Protein AF-X1B0G9-F1 (afdb_monomer_lite)

Organism: NCBI:txid412755

Radius of gyration: 27.95 Å; chains: 1; bounding box: 44×32×81 Å

Sequence (75 aa):
MKFINIPVFIISLAVGIFLVYIGSPRPDIIYVYPNPDNLHKMQYKDKSGACFGFDAEQVTCPTLFFTFVQLSDFG

Secondary structure (DSSP, 8-state):
-----HHHHHHHHHHHHHHHHHHSPPPP---PPP-TTTTTT-PEE-TTS-EE------PPPPTTTHHHHHHHS--

Foldseek 3Di:
DPDDDVVVVVVVVVVVVVVCVVPDDDDDDDDDDDDQVCQPPDWDADPVRDTHGDDDDDDDDPPVVVVVVVVVVVD

Structure (mmCIF, N/CA/C/O backbone):
data_AF-X1B0G9-F1
#
_entry.id   AF-X1B0G9-F1
#
loop_
_atom_site.group_PDB
_atom_site.id
_atom_site.type_symbol
_atom_site.label_atom_id
_atom_site.label_alt_id
_atom_site.label_comp_id
_atom_site.label_asym_id
_atom_site.label_entity_id
_atom_site.label_seq_id
_atom_site.pdbx_PDB_ins_code
_atom_site.Cartn_x
_atom_site.Cartn_y
_atom_site.Cartn_z
_atom_site.occupancy
_atom_site.B_iso_or_equiv
_atom_site.auth_seq_id
_atom_site.auth_comp_id
_atom_site.auth_asym_id
_atom_site.auth_atom_id
_atom_site.pdbx_PDB_model_num
ATOM 1 N N . MET A 1 1 ? -9.116 -9.869 40.034 1.00 47.62 1 MET A N 1
ATOM 2 C CA . MET A 1 1 ? -8.683 -8.925 38.981 1.00 47.62 1 MET A CA 1
ATOM 3 C C . MET A 1 1 ? -9.913 -8.524 38.178 1.00 47.62 1 MET A C 1
ATOM 5 O O . MET A 1 1 ? -10.417 -9.336 37.418 1.00 47.62 1 MET A O 1
ATOM 9 N N . LYS A 1 2 ? -10.487 -7.349 38.448 1.00 57.31 2 LYS A N 1
ATOM 10 C CA . LYS A 1 2 ? -11.776 -6.910 37.882 1.00 57.31 2 LYS A CA 1
ATOM 11 C C . LYS A 1 2 ? -11.634 -5.437 37.490 1.00 57.31 2 LYS A C 1
ATOM 13 O O . LYS A 1 2 ? -12.117 -4.558 38.184 1.00 57.31 2 LYS A O 1
ATOM 18 N N . PHE A 1 3 ? -10.849 -5.176 36.447 1.00 67.69 3 PHE A N 1
ATOM 19 C CA . PHE A 1 3 ? -10.465 -3.808 36.070 1.00 67.69 3 PHE A CA 1
ATOM 20 C C . PHE A 1 3 ? -10.814 -3.443 34.629 1.00 67.69 3 PHE A C 1
ATOM 22 O O . PHE A 1 3 ? -10.661 -2.286 34.259 1.00 67.69 3 PHE A O 1
ATOM 29 N N . ILE A 1 4 ? -11.320 -4.386 33.825 1.00 77.94 4 ILE A N 1
ATOM 30 C CA . ILE A 1 4 ? -11.699 -4.099 32.444 1.00 77.94 4 ILE A CA 1
ATOM 31 C C . ILE A 1 4 ? -13.149 -4.484 32.182 1.00 77.94 4 ILE A C 1
ATOM 33 O O . ILE A 1 4 ? -13.578 -5.615 32.417 1.00 77.94 4 ILE A O 1
ATOM 37 N N . ASN A 1 5 ? -13.916 -3.500 31.727 1.00 88.38 5 ASN A N 1
ATOM 38 C CA . ASN A 1 5 ? -15.292 -3.688 31.312 1.00 88.38 5 ASN A CA 1
ATOM 39 C C . ASN A 1 5 ? -15.276 -4.090 29.829 1.00 88.38 5 ASN A C 1
ATOM 41 O O . ASN A 1 5 ? -15.168 -3.238 28.949 1.00 88.38 5 ASN A O 1
ATOM 45 N N . ILE A 1 6 ? -15.308 -5.404 29.574 1.00 91.19 6 ILE A N 1
ATOM 46 C CA . ILE A 1 6 ? -15.209 -6.019 28.238 1.00 91.19 6 ILE A CA 1
ATOM 47 C C . ILE A 1 6 ? -16.103 -5.332 27.183 1.00 91.19 6 ILE A C 1
ATOM 49 O O . ILE A 1 6 ? -15.576 -4.988 26.127 1.00 91.19 6 ILE A O 1
ATOM 53 N N . PRO A 1 7 ? -17.409 -5.071 27.412 1.00 90.12 7 PRO A N 1
ATOM 54 C CA . PRO A 1 7 ? -18.246 -4.428 26.395 1.00 90.12 7 PRO A CA 1
ATOM 55 C C . PRO A 1 7 ? -17.784 -3.007 26.049 1.00 90.12 7 PRO A C 1
ATOM 57 O O . PRO A 1 7 ? -17.759 -2.644 24.876 1.00 90.12 7 PRO A O 1
ATOM 60 N N . VAL A 1 8 ? -17.352 -2.219 27.038 1.00 93.38 8 VAL A N 1
ATOM 61 C CA . VAL A 1 8 ? -16.834 -0.859 26.807 1.00 93.38 8 VAL A CA 1
ATOM 62 C C . VAL A 1 8 ? -15.542 -0.909 25.992 1.00 93.38 8 VAL A C 1
ATOM 64 O O . VAL A 1 8 ? -15.373 -0.135 25.052 1.00 93.38 8 VAL A O 1
ATOM 67 N N . PHE A 1 9 ? -14.663 -1.863 26.302 1.00 93.56 9 PHE A N 1
ATOM 68 C CA . PHE A 1 9 ? -13.427 -2.082 25.556 1.00 93.56 9 PHE A CA 1
ATOM 69 C C . PHE A 1 9 ? -13.701 -2.414 24.080 1.00 93.56 9 PHE A C 1
ATOM 71 O O . PHE A 1 9 ? -13.134 -1.774 23.196 1.00 93.56 9 PHE A O 1
ATOM 78 N N . ILE A 1 10 ? -14.627 -3.336 23.799 1.00 96.25 10 ILE A N 1
ATOM 79 C CA . ILE A 1 10 ? -14.984 -3.725 22.424 1.00 96.25 10 ILE A CA 1
ATOM 80 C C . ILE A 1 10 ? -15.564 -2.539 21.642 1.00 96.25 10 ILE A C 1
ATOM 82 O O . ILE A 1 10 ? -15.178 -2.325 20.494 1.00 96.25 10 ILE A O 1
ATOM 86 N N . ILE A 1 11 ? -16.435 -1.735 22.262 1.00 96.62 11 ILE A N 1
ATOM 87 C CA . ILE A 1 11 ? -17.001 -0.537 21.622 1.00 96.62 11 ILE A CA 1
ATOM 88 C C . ILE A 1 11 ? -15.892 0.474 21.303 1.00 96.62 11 ILE A C 1
ATOM 90 O O . ILE A 1 11 ? -15.821 0.966 20.177 1.00 96.62 11 ILE A O 1
ATOM 94 N N . SER A 1 12 ? -14.983 0.746 22.246 1.00 96.00 12 SER A N 1
ATOM 95 C CA . SER A 1 12 ? -13.862 1.666 21.996 1.00 96.00 12 SER A CA 1
ATOM 96 C C . SER A 1 12 ? -12.916 1.173 20.895 1.00 96.00 12 SER A C 1
ATOM 98 O O . SER A 1 12 ? -12.449 1.972 20.082 1.00 96.00 12 SER A O 1
ATOM 100 N N . LEU A 1 13 ? -12.685 -0.141 20.814 1.00 96.38 13 LEU A N 1
ATOM 101 C CA . LEU A 1 13 ? -11.851 -0.755 19.785 1.00 96.38 13 LEU A CA 1
ATOM 102 C C . LEU A 1 13 ? -12.506 -0.655 18.401 1.00 96.38 13 LEU 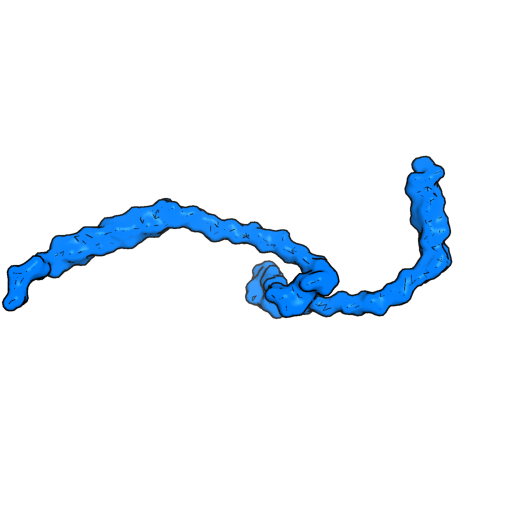A C 1
ATOM 104 O O . LEU A 1 13 ? -11.841 -0.290 17.434 1.00 96.38 13 LEU A O 1
ATOM 108 N N . ALA A 1 14 ? -13.810 -0.928 18.308 1.00 97.75 14 ALA A N 1
ATOM 109 C CA . ALA A 1 14 ? -14.558 -0.832 17.057 1.00 97.75 14 ALA A CA 1
ATOM 110 C C . ALA A 1 14 ? -14.557 0.601 16.501 1.00 97.75 14 ALA A C 1
ATOM 112 O O . ALA A 1 14 ? -14.302 0.796 15.313 1.00 97.75 14 ALA A O 1
ATOM 113 N N . VAL A 1 15 ? -14.768 1.604 17.361 1.00 97.56 15 VAL A N 1
ATOM 114 C CA . VAL A 1 15 ? -14.697 3.021 16.966 1.00 97.56 15 VAL A CA 1
ATOM 115 C C . VAL A 1 15 ? -13.286 3.393 16.505 1.00 97.56 15 VAL A C 1
ATOM 117 O O . VAL A 1 15 ? -13.138 4.047 15.475 1.00 97.56 15 VAL A O 1
ATOM 120 N N . GLY A 1 16 ? -12.244 2.941 17.208 1.00 96.62 16 GLY A N 1
ATOM 121 C CA . GLY A 1 16 ? -10.856 3.187 16.806 1.00 96.62 16 GLY A CA 1
ATOM 122 C C . GLY A 1 16 ? -10.529 2.615 15.424 1.00 96.62 16 GLY A C 1
ATOM 123 O O . GLY A 1 16 ? -10.004 3.327 14.569 1.00 96.62 16 GLY A O 1
ATOM 124 N N . ILE A 1 17 ? -10.901 1.357 15.173 1.00 96.69 17 ILE A N 1
ATOM 125 C CA . ILE A 1 17 ? -10.702 0.707 13.867 1.00 96.69 17 ILE A CA 1
ATOM 126 C C . ILE A 1 17 ? -11.487 1.438 12.770 1.00 96.69 17 ILE A C 1
ATOM 128 O O . ILE A 1 17 ? -10.965 1.656 11.678 1.00 96.69 17 ILE A O 1
ATOM 132 N N . PHE A 1 18 ? -12.717 1.861 13.062 1.00 97.25 18 PHE A N 1
ATOM 133 C CA . PHE A 1 18 ? -13.558 2.593 12.117 1.00 97.25 18 PHE A CA 1
ATOM 134 C C . PHE A 1 18 ? -12.944 3.935 11.695 1.00 97.25 18 PHE A C 1
ATOM 136 O O . PHE A 1 18 ? -12.915 4.254 10.505 1.00 97.25 18 PHE A O 1
ATOM 143 N N . LEU A 1 19 ? -12.400 4.699 12.646 1.00 96.81 19 LEU A N 1
ATOM 144 C CA . LEU A 1 19 ? -11.736 5.972 12.355 1.00 96.81 19 LEU A CA 1
ATOM 145 C C . LEU A 1 19 ? -10.490 5.783 11.482 1.00 96.81 19 LEU A C 1
ATOM 147 O O . LEU A 1 19 ? -10.295 6.532 10.526 1.00 96.81 19 LEU A O 1
ATOM 151 N N . VAL A 1 20 ? -9.679 4.759 11.766 1.00 95.94 20 VAL A N 1
ATOM 152 C CA . VAL A 1 20 ? -8.508 4.417 10.940 1.00 95.94 20 VAL A CA 1
ATOM 153 C C . VAL A 1 20 ? -8.931 4.020 9.527 1.00 95.94 20 VAL A C 1
ATOM 155 O O . VAL A 1 20 ? -8.306 4.444 8.558 1.00 95.94 20 VAL A O 1
ATOM 158 N N . TYR A 1 21 ? -10.010 3.247 9.396 1.00 94.50 21 TYR A N 1
ATOM 159 C CA . TYR A 1 21 ? -10.502 2.789 8.100 1.00 94.50 21 TYR A CA 1
ATOM 160 C C . TYR A 1 21 ? -10.923 3.954 7.194 1.00 94.50 21 TYR A C 1
ATOM 162 O O . TYR A 1 21 ? -10.483 4.028 6.047 1.00 94.50 21 TYR A O 1
ATOM 170 N N . ILE A 1 22 ? -11.715 4.897 7.716 1.00 94.69 22 ILE A N 1
ATOM 171 C CA . ILE A 1 22 ? -12.184 6.059 6.939 1.00 94.69 22 ILE A CA 1
ATOM 172 C C . ILE A 1 22 ? -11.062 7.075 6.697 1.00 94.69 22 ILE A C 1
ATOM 174 O O . ILE A 1 22 ? -11.050 7.734 5.659 1.00 94.69 22 ILE A O 1
ATOM 178 N N . GLY A 1 23 ? -10.119 7.205 7.632 1.00 93.19 23 GLY A N 1
ATOM 179 C CA . GLY A 1 23 ? -8.977 8.109 7.493 1.00 93.19 23 GLY A CA 1
ATOM 180 C C . GLY A 1 23 ? -7.880 7.603 6.553 1.00 93.19 23 GLY A C 1
ATOM 181 O O . GLY A 1 23 ? -7.012 8.386 6.170 1.00 93.19 23 GLY A O 1
ATOM 182 N N . SER A 1 24 ? -7.886 6.318 6.186 1.00 90.62 24 SER A N 1
ATOM 183 C CA . SER A 1 24 ? -6.843 5.758 5.327 1.00 90.62 24 SER A CA 1
ATOM 184 C C . SER A 1 24 ? -6.951 6.302 3.891 1.00 90.62 24 SER A C 1
ATOM 186 O O . SER A 1 24 ? -8.024 6.229 3.281 1.00 90.62 24 SER A O 1
ATOM 188 N N . PRO A 1 25 ? -5.869 6.869 3.324 1.00 88.19 25 PRO A N 1
ATOM 189 C CA . PRO A 1 25 ? -5.872 7.290 1.931 1.00 88.19 25 PRO A CA 1
ATOM 190 C C . PRO A 1 25 ? -6.009 6.069 1.015 1.00 88.19 25 PRO A C 1
ATOM 192 O O . PRO A 1 25 ? -5.580 4.961 1.349 1.00 88.19 25 PRO A O 1
ATOM 195 N N . ARG A 1 26 ? -6.603 6.267 -0.167 1.00 84.31 26 ARG A N 1
ATOM 196 C CA . ARG A 1 26 ? -6.641 5.214 -1.189 1.00 84.31 26 ARG A CA 1
ATOM 197 C C . ARG A 1 26 ? -5.207 4.889 -1.628 1.00 84.31 26 ARG A C 1
ATOM 199 O O . ARG A 1 26 ? -4.407 5.812 -1.739 1.00 84.31 26 ARG A O 1
ATOM 206 N N . PRO A 1 27 ? -4.876 3.613 -1.886 1.00 82.44 27 PRO A N 1
ATOM 207 C CA . PRO A 1 27 ? -3.559 3.261 -2.395 1.00 82.44 27 PRO A CA 1
ATOM 208 C C . PRO A 1 27 ? -3.352 3.885 -3.779 1.00 82.44 27 PRO A C 1
ATOM 210 O O . PRO A 1 27 ? -4.167 3.683 -4.682 1.00 82.44 27 PRO A O 1
ATOM 213 N N . ASP A 1 28 ? -2.256 4.624 -3.937 1.00 79.62 28 ASP A N 1
ATOM 214 C CA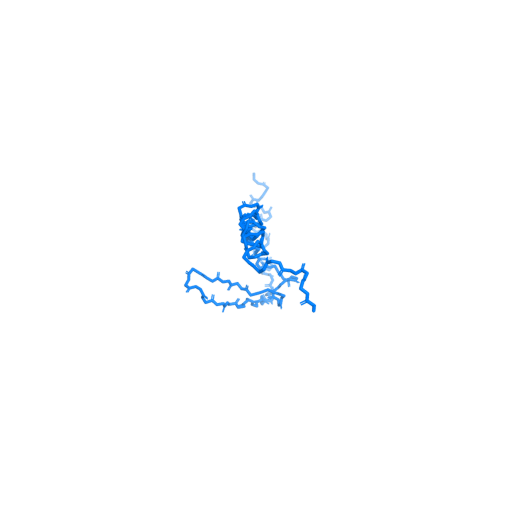 . ASP A 1 28 ? -1.871 5.210 -5.217 1.00 79.62 28 ASP A CA 1
ATOM 215 C C . ASP A 1 28 ? -1.283 4.134 -6.138 1.00 79.62 28 ASP A C 1
ATOM 217 O O . ASP A 1 28 ? -0.349 3.413 -5.778 1.00 79.62 28 ASP A O 1
ATOM 221 N N . ILE A 1 29 ? -1.831 4.018 -7.351 1.00 79.25 29 ILE A N 1
ATOM 222 C CA . ILE A 1 29 ? -1.305 3.120 -8.385 1.00 79.25 29 ILE A CA 1
ATOM 223 C C . ILE A 1 29 ? -0.244 3.887 -9.173 1.00 79.25 29 ILE A C 1
ATOM 225 O O . ILE A 1 29 ? -0.568 4.754 -9.984 1.00 79.25 29 ILE A O 1
ATOM 229 N N . ILE A 1 30 ? 1.026 3.560 -8.941 1.00 78.06 30 ILE A N 1
ATOM 230 C CA . ILE A 1 30 ? 2.151 4.151 -9.670 1.00 78.06 30 ILE A CA 1
ATOM 231 C C . ILE A 1 30 ? 2.475 3.266 -10.876 1.00 78.06 30 ILE A C 1
ATOM 233 O O . ILE A 1 30 ? 2.860 2.107 -10.725 1.00 78.06 30 ILE A O 1
ATOM 237 N N . TYR A 1 31 ? 2.341 3.824 -12.079 1.00 75.94 31 TYR A N 1
ATOM 238 C CA . TYR A 1 31 ? 2.741 3.158 -13.317 1.00 75.94 31 TYR A CA 1
ATOM 239 C C . TYR A 1 31 ? 4.231 3.382 -13.556 1.00 75.94 31 TYR A C 1
ATOM 241 O O . TYR A 1 31 ? 4.651 4.449 -14.002 1.00 75.94 31 TYR A O 1
ATOM 249 N N . VAL A 1 32 ? 5.032 2.370 -13.238 1.00 77.00 32 VAL A N 1
ATOM 250 C CA . VAL A 1 32 ? 6.462 2.359 -13.550 1.00 77.00 32 VAL A CA 1
ATOM 251 C C . VAL A 1 32 ? 6.660 1.650 -14.883 1.00 77.00 32 VAL A C 1
ATOM 253 O O . VAL A 1 32 ? 6.073 0.595 -15.106 1.00 77.00 32 VAL A O 1
ATOM 256 N N . TYR A 1 33 ? 7.491 2.213 -15.760 1.00 78.31 33 TYR A N 1
ATOM 257 C CA . TYR A 1 33 ? 7.881 1.580 -17.019 1.00 78.31 33 TYR A CA 1
ATOM 258 C C . TYR A 1 33 ? 9.227 0.849 -16.883 1.00 78.31 33 TYR A C 1
ATOM 260 O O . TYR A 1 33 ? 10.080 1.270 -16.088 1.00 78.31 33 TYR A O 1
ATOM 268 N N . PRO A 1 34 ? 9.430 -0.249 -17.634 1.00 77.12 34 PRO A N 1
ATOM 269 C CA . PRO A 1 34 ? 10.721 -0.915 -17.712 1.00 77.12 34 PRO A CA 1
ATOM 270 C C . PRO A 1 34 ? 11.765 0.019 -18.320 1.00 77.12 34 PRO A C 1
ATOM 272 O O . PRO A 1 34 ? 11.573 0.595 -19.386 1.00 77.12 34 PRO A O 1
ATOM 275 N N . ASN A 1 35 ? 12.870 0.164 -17.605 1.00 80.19 35 ASN A N 1
ATOM 276 C CA . ASN A 1 35 ? 14.083 0.862 -17.995 1.00 80.19 35 ASN A CA 1
ATOM 277 C C . ASN A 1 35 ? 15.247 -0.119 -17.793 1.00 80.19 35 ASN A C 1
ATOM 279 O O . ASN A 1 35 ? 15.212 -0.852 -16.804 1.00 80.19 35 ASN A O 1
ATOM 283 N N . PRO A 1 36 ? 16.289 -0.136 -18.644 1.00 76.50 36 PRO A N 1
ATOM 284 C CA . PRO A 1 36 ? 17.461 -1.009 -18.504 1.00 76.50 36 PRO A CA 1
ATOM 285 C C . PRO A 1 36 ? 18.008 -1.173 -17.073 1.00 76.50 36 PRO A C 1
ATOM 287 O O . PRO A 1 36 ? 18.406 -2.270 -16.696 1.00 76.50 36 PRO A O 1
ATOM 290 N N . ASP A 1 37 ? 17.950 -0.134 -16.235 1.00 75.62 37 ASP A N 1
ATOM 291 C CA . ASP A 1 37 ? 18.449 -0.175 -14.848 1.00 75.62 37 ASP A CA 1
ATOM 292 C C . ASP A 1 37 ? 17.501 -0.843 -13.821 1.00 75.62 37 ASP A C 1
ATOM 294 O O . ASP A 1 37 ? 17.888 -1.103 -12.667 1.00 75.62 37 ASP A O 1
ATOM 298 N N . ASN A 1 38 ? 16.232 -1.061 -14.193 1.00 68.56 38 ASN A N 1
ATOM 299 C CA . ASN A 1 38 ? 15.157 -1.534 -13.311 1.00 68.56 38 ASN A CA 1
ATOM 300 C C . ASN A 1 38 ? 14.499 -2.863 -13.745 1.00 68.56 38 ASN A C 1
ATOM 302 O O . ASN A 1 38 ? 13.681 -3.379 -12.982 1.00 68.56 38 ASN A O 1
ATOM 306 N N . LEU A 1 39 ? 14.904 -3.442 -14.883 1.00 72.12 39 LEU A N 1
ATOM 307 C CA . LEU A 1 39 ? 14.309 -4.648 -15.489 1.00 72.12 39 LEU A CA 1
ATOM 308 C C . LEU A 1 39 ? 14.177 -5.839 -14.528 1.00 72.12 39 LEU A C 1
ATOM 310 O O . LEU A 1 39 ? 13.153 -6.511 -14.509 1.00 72.12 39 LEU A O 1
ATOM 314 N N . HIS A 1 40 ? 15.175 -6.064 -13.671 1.00 72.81 40 HIS A N 1
ATOM 315 C CA . HIS A 1 40 ? 15.182 -7.201 -12.739 1.00 72.81 40 HIS A CA 1
ATOM 316 C C . HIS A 1 40 ? 14.644 -6.874 -11.338 1.00 72.81 40 HIS A C 1
ATOM 318 O O . HIS A 1 40 ? 14.637 -7.739 -10.463 1.00 72.81 40 HIS A O 1
ATOM 324 N N . LYS A 1 41 ? 14.242 -5.624 -11.079 1.00 75.75 41 LYS A N 1
ATOM 325 C CA . LYS A 1 41 ? 13.844 -5.175 -9.732 1.00 75.75 41 LYS A CA 1
ATOM 326 C C . LYS A 1 41 ? 12.335 -5.214 -9.515 1.00 75.75 41 LYS A C 1
ATOM 328 O O . LYS A 1 41 ? 11.904 -5.206 -8.365 1.00 75.75 41 LYS A O 1
ATOM 333 N N . MET A 1 42 ? 11.536 -5.226 -10.585 1.00 75.06 42 MET A N 1
ATOM 334 C CA . MET A 1 42 ? 10.076 -5.144 -10.501 1.00 75.06 42 MET A CA 1
ATOM 335 C C . MET A 1 42 ? 9.394 -6.044 -11.538 1.00 75.06 42 MET A C 1
ATOM 337 O O . MET A 1 42 ? 9.863 -6.174 -12.662 1.00 75.06 42 MET A O 1
ATOM 341 N N . GLN A 1 43 ? 8.279 -6.665 -11.142 1.00 80.19 43 GLN A N 1
ATOM 342 C CA . GLN A 1 43 ? 7.411 -7.448 -12.027 1.00 80.19 43 GLN A CA 1
ATOM 343 C C . GLN A 1 43 ? 6.201 -6.611 -12.440 1.00 80.19 43 GLN A C 1
ATOM 345 O O . GLN A 1 43 ? 5.645 -5.865 -11.631 1.00 80.19 43 GLN A O 1
ATOM 350 N N . TYR A 1 44 ? 5.769 -6.768 -13.685 1.00 83.50 44 TYR A N 1
ATOM 351 C CA . TYR A 1 44 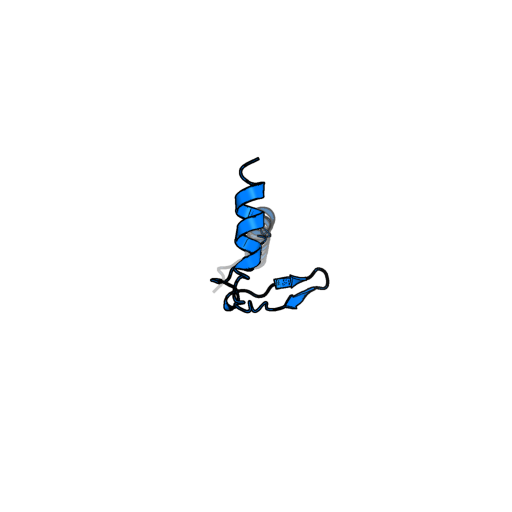? 4.694 -5.983 -14.277 1.00 83.50 44 TYR A CA 1
ATOM 352 C C . TYR A 1 44 ? 3.419 -6.804 -14.318 1.00 83.50 44 TYR A C 1
ATOM 354 O O . TYR A 1 44 ? 3.408 -7.938 -14.791 1.00 83.50 44 TYR A O 1
ATOM 362 N N . LYS A 1 45 ? 2.334 -6.225 -13.812 1.00 83.12 45 LYS A N 1
ATOM 363 C CA . LYS A 1 45 ? 1.022 -6.862 -13.794 1.00 83.12 45 LYS A CA 1
ATOM 364 C C . LYS A 1 45 ? 0.220 -6.420 -15.012 1.00 83.12 45 LYS A C 1
ATOM 366 O O . LYS A 1 45 ? 0.070 -5.221 -15.246 1.00 83.12 45 LYS A O 1
ATOM 371 N N . ASP A 1 46 ? -0.298 -7.377 -15.771 1.00 81.69 46 ASP A N 1
ATOM 372 C CA . ASP A 1 46 ? -1.189 -7.092 -16.893 1.00 81.69 46 ASP A CA 1
ATOM 373 C C . ASP A 1 46 ? -2.643 -6.854 -16.439 1.00 81.69 46 ASP A C 1
ATOM 375 O O . ASP A 1 46 ? -2.993 -6.936 -15.257 1.00 81.69 46 ASP A O 1
ATOM 379 N N . LYS A 1 47 ? -3.524 -6.575 -17.405 1.00 82.75 47 LYS A N 1
ATOM 380 C CA . LYS A 1 47 ? -4.962 -6.384 -17.152 1.00 82.75 47 LYS A CA 1
ATOM 381 C C . LYS A 1 47 ? -5.671 -7.673 -16.699 1.00 82.75 47 LYS A C 1
ATOM 383 O O . LYS A 1 47 ? -6.720 -7.579 -16.068 1.00 82.75 47 LYS A O 1
ATOM 388 N N . SER A 1 48 ? -5.108 -8.844 -17.002 1.00 83.56 48 SER A N 1
ATOM 389 C CA . SER A 1 48 ? -5.584 -10.177 -16.592 1.00 83.56 48 SER A CA 1
ATOM 390 C C . SER A 1 48 ? -5.209 -10.527 -15.148 1.00 83.56 48 SER A C 1
ATOM 392 O O . SER A 1 48 ? -5.731 -11.485 -14.584 1.00 83.56 48 SER A O 1
ATOM 394 N N . GLY A 1 49 ? -4.286 -9.772 -14.553 1.00 80.38 49 GLY A N 1
ATOM 395 C CA . GLY A 1 49 ? -3.705 -10.042 -13.247 1.00 80.38 49 GLY A CA 1
ATOM 396 C C . GLY A 1 49 ? -2.514 -11.001 -13.253 1.00 80.38 49 GLY A C 1
ATOM 397 O O . GLY A 1 49 ? -2.044 -11.351 -12.170 1.00 80.38 49 GLY A O 1
ATOM 398 N N . ALA A 1 50 ? -2.016 -11.391 -14.426 1.00 83.69 50 ALA A N 1
ATOM 399 C CA . ALA A 1 50 ? -0.789 -12.158 -14.578 1.00 83.69 50 ALA A CA 1
ATOM 400 C C . ALA A 1 50 ? 0.442 -11.243 -14.441 1.00 83.69 50 ALA A C 1
ATOM 402 O O . ALA A 1 50 ? 0.422 -10.077 -14.844 1.00 83.69 50 ALA A O 1
ATOM 403 N N . CYS A 1 51 ? 1.507 -11.773 -13.839 1.00 84.06 51 CYS A N 1
ATOM 404 C CA . CYS A 1 51 ? 2.764 -11.061 -13.613 1.00 84.06 51 CYS A CA 1
ATOM 405 C C . CYS A 1 51 ? 3.805 -11.472 -14.660 1.00 84.06 51 CYS A C 1
ATOM 407 O O . CYS A 1 51 ? 3.999 -12.664 -14.895 1.00 84.06 51 CYS A O 1
ATOM 409 N N . PHE A 1 52 ? 4.495 -10.492 -15.242 1.00 84.31 52 PHE A N 1
ATOM 410 C CA . PHE A 1 52 ? 5.507 -10.676 -16.280 1.00 84.31 52 PHE A CA 1
ATOM 411 C C . PHE A 1 52 ? 6.808 -9.955 -15.914 1.00 84.31 52 PHE A C 1
ATOM 413 O O . PHE A 1 52 ? 6.792 -8.886 -15.297 1.00 84.31 52 PHE A O 1
ATOM 420 N N . GLY A 1 53 ? 7.933 -10.541 -16.316 1.00 83.88 53 GLY A N 1
ATOM 421 C CA . GLY A 1 53 ? 9.242 -9.888 -16.336 1.00 83.88 53 GLY A CA 1
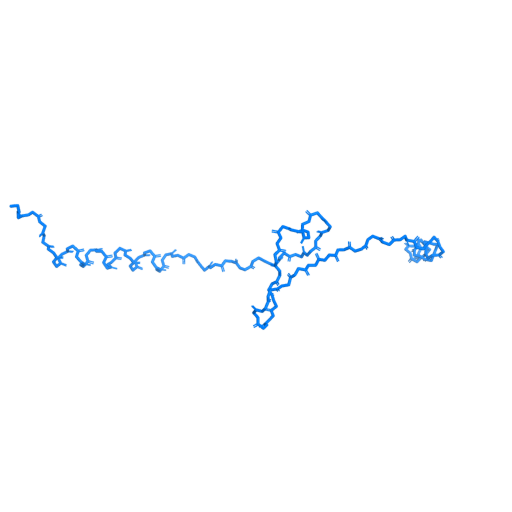ATOM 422 C C . GLY A 1 53 ? 9.608 -9.477 -17.761 1.00 83.88 53 GLY A C 1
ATOM 423 O O . GLY A 1 53 ? 9.171 -10.121 -18.714 1.00 83.88 53 GLY A O 1
ATOM 424 N N . PHE A 1 54 ? 10.396 -8.412 -17.898 1.00 80.69 54 PHE A N 1
ATOM 425 C CA . PHE A 1 54 ? 10.966 -7.993 -19.178 1.00 80.69 54 PHE A CA 1
ATOM 426 C C . PHE A 1 54 ? 12.484 -8.087 -19.104 1.00 80.69 54 PHE A C 1
ATOM 428 O O . PHE A 1 54 ? 13.077 -7.620 -18.135 1.00 80.69 54 PHE A O 1
ATOM 435 N N . ASP A 1 55 ? 13.089 -8.620 -20.159 1.00 79.69 55 ASP A N 1
ATOM 436 C CA . ASP A 1 55 ? 14.527 -8.571 -20.390 1.00 79.69 55 ASP A CA 1
ATOM 437 C C . ASP A 1 55 ? 14.783 -7.722 -21.636 1.00 79.69 55 ASP A C 1
ATOM 439 O O . ASP A 1 55 ? 14.072 -7.836 -22.637 1.00 79.69 55 ASP A O 1
ATOM 443 N N . ALA A 1 56 ? 15.777 -6.838 -21.568 1.00 79.06 56 ALA A N 1
ATOM 444 C CA . ALA A 1 56 ? 16.204 -6.049 -22.713 1.00 79.06 56 ALA A CA 1
ATOM 445 C C . ALA A 1 56 ? 17.440 -6.691 -23.337 1.00 79.06 56 ALA A C 1
ATOM 447 O O . ALA A 1 56 ? 18.443 -6.929 -22.665 1.00 79.06 56 ALA A O 1
ATOM 448 N N . GLU A 1 57 ? 17.374 -6.925 -24.640 1.00 82.19 57 GLU A N 1
ATOM 449 C CA . GLU A 1 57 ? 18.513 -7.366 -25.430 1.00 82.19 57 GLU A CA 1
ATOM 450 C C . GLU A 1 57 ? 19.232 -6.144 -26.007 1.00 82.19 57 GLU A C 1
ATOM 452 O O . GLU A 1 57 ? 18.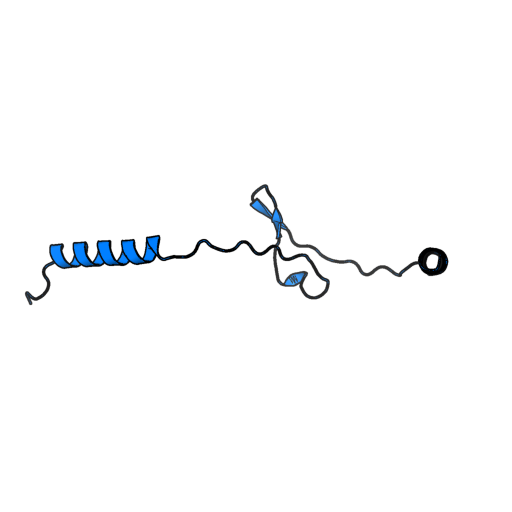626 -5.301 -26.672 1.00 82.19 57 GLU A O 1
ATOM 457 N N . GLN A 1 58 ? 20.536 -6.028 -25.747 1.00 81.31 58 GLN A N 1
ATOM 458 C CA . GLN A 1 58 ? 21.344 -4.981 -26.363 1.00 81.31 58 GLN A CA 1
ATOM 459 C C . GLN A 1 58 ? 21.673 -5.366 -27.802 1.00 81.31 58 GLN A C 1
ATOM 461 O O . GLN A 1 58 ? 22.405 -6.322 -28.047 1.00 81.31 58 GLN A O 1
ATOM 466 N N . VAL A 1 59 ? 21.165 -4.582 -28.750 1.00 85.88 59 VAL A N 1
ATOM 467 C CA . VAL A 1 59 ? 21.453 -4.741 -30.177 1.00 85.88 59 VAL A CA 1
ATOM 468 C C . VAL A 1 59 ? 22.446 -3.686 -30.647 1.00 85.88 59 VAL A C 1
ATOM 470 O O . VAL A 1 59 ? 22.487 -2.563 -30.144 1.00 85.88 59 VAL A O 1
ATOM 473 N N . THR A 1 60 ? 23.259 -4.032 -31.642 1.00 86.62 60 THR A N 1
ATOM 474 C CA . THR A 1 60 ? 24.141 -3.058 -32.286 1.00 86.62 60 THR A CA 1
ATOM 475 C C . THR A 1 60 ? 23.307 -2.100 -33.133 1.00 86.62 60 THR A C 1
ATOM 477 O O . THR A 1 60 ? 22.645 -2.523 -34.081 1.00 86.62 60 THR A O 1
ATOM 480 N N . CYS A 1 61 ? 23.343 -0.806 -32.808 1.00 78.12 61 CYS A N 1
ATOM 481 C CA . CYS A 1 61 ? 22.669 0.213 -33.606 1.00 78.12 61 CYS A CA 1
ATOM 482 C C . CYS A 1 61 ? 23.206 0.206 -35.051 1.00 78.12 61 CYS A C 1
ATOM 484 O O . CYS A 1 61 ? 24.423 0.298 -35.244 1.00 78.12 61 CYS A O 1
ATOM 486 N N . PRO A 1 62 ? 22.337 0.130 -36.077 1.00 81.69 62 PRO A N 1
ATOM 487 C CA . PRO A 1 62 ? 22.778 0.149 -37.464 1.00 81.69 62 PRO A CA 1
ATOM 488 C C . PRO A 1 62 ? 23.355 1.524 -37.812 1.00 81.69 62 PRO A C 1
ATOM 490 O O . PRO A 1 62 ? 22.655 2.537 -37.819 1.00 81.69 62 PRO A O 1
ATOM 493 N N . THR A 1 63 ? 24.640 1.555 -38.154 1.00 75.69 63 THR A N 1
ATOM 494 C CA . THR A 1 63 ? 25.368 2.781 -38.520 1.00 75.69 63 THR A CA 1
ATOM 495 C C . THR A 1 63 ? 24.8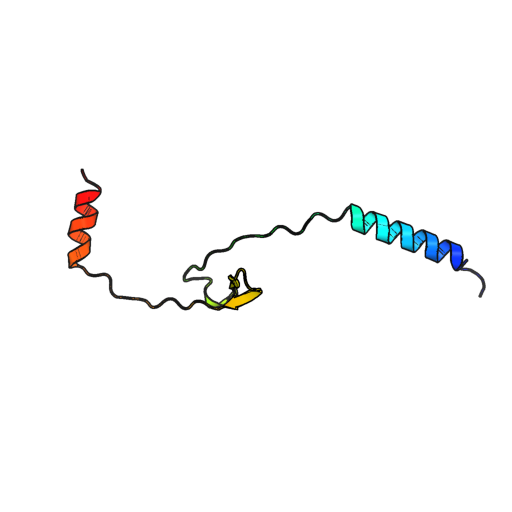16 3.446 -39.785 1.00 75.69 63 THR A C 1
ATOM 497 O O . THR A 1 63 ? 24.912 4.661 -39.922 1.00 75.69 63 THR A O 1
ATOM 500 N N . LEU A 1 64 ? 24.168 2.677 -40.672 1.00 63.50 64 LEU A N 1
ATOM 501 C CA . LEU A 1 64 ? 23.535 3.185 -41.896 1.00 63.50 64 LEU A CA 1
ATOM 502 C C . LEU A 1 64 ? 22.209 3.941 -41.659 1.00 63.50 64 LEU A C 1
ATOM 504 O O . LEU A 1 64 ? 21.788 4.699 -42.527 1.00 63.50 64 LEU A O 1
ATOM 508 N N . PHE A 1 65 ? 21.540 3.744 -40.515 1.00 56.25 65 PHE A N 1
ATOM 509 C CA . PHE A 1 65 ? 20.279 4.431 -40.176 1.00 56.25 65 PHE A CA 1
ATOM 510 C C . PHE A 1 65 ? 20.521 5.797 -39.514 1.00 56.25 65 PHE A C 1
ATOM 512 O O . PHE A 1 65 ? 19.682 6.695 -39.585 1.00 56.25 65 PHE A O 1
ATOM 519 N N . PHE A 1 66 ? 21.702 5.983 -38.918 1.00 57.38 66 PHE A N 1
ATOM 520 C CA . PHE A 1 66 ? 22.058 7.192 -38.177 1.00 57.38 66 PHE A CA 1
ATOM 521 C C . PHE A 1 66 ? 22.136 8.440 -39.073 1.00 57.38 66 PHE A C 1
ATOM 523 O O . PHE A 1 66 ? 21.815 9.540 -38.631 1.00 57.38 66 PHE A O 1
ATOM 530 N N . THR A 1 67 ? 22.489 8.281 -40.355 1.00 55.97 67 THR A N 1
ATOM 531 C CA . THR A 1 67 ? 22.536 9.403 -41.306 1.00 55.97 67 THR A CA 1
ATOM 532 C C . THR A 1 67 ? 21.140 9.910 -41.680 1.00 55.97 67 THR A C 1
ATOM 534 O O . THR A 1 67 ? 20.974 11.108 -41.875 1.00 55.97 67 THR A O 1
ATOM 537 N N . PHE A 1 68 ? 20.125 9.039 -41.739 1.00 57.31 68 PHE A N 1
ATOM 538 C CA . PHE A 1 68 ? 18.759 9.455 -42.080 1.00 57.31 68 PHE A CA 1
ATOM 539 C C . PHE A 1 68 ? 18.084 10.228 -40.940 1.00 57.31 68 PHE A C 1
ATOM 541 O O . PHE A 1 68 ? 17.445 11.239 -41.212 1.00 57.31 68 PHE A O 1
ATOM 548 N N . VAL A 1 69 ? 18.270 9.814 -39.679 1.00 61.38 69 VAL A N 1
ATOM 549 C CA . VAL A 1 69 ? 17.646 10.491 -38.525 1.00 61.38 69 VAL A CA 1
ATOM 550 C C . VAL A 1 69 ? 18.293 11.854 -38.246 1.00 61.38 69 VAL A C 1
ATOM 552 O O . VAL A 1 69 ? 17.586 12.843 -38.082 1.00 61.38 69 VAL A O 1
ATOM 555 N N . GLN A 1 70 ? 19.629 11.956 -38.304 1.00 55.75 70 GLN A N 1
ATOM 556 C CA . GLN A 1 70 ? 20.318 13.245 -38.129 1.00 55.75 70 GLN A CA 1
ATOM 557 C C . GLN A 1 70 ? 20.002 14.272 -39.231 1.00 55.75 70 GLN A C 1
ATOM 559 O O . GLN A 1 70 ? 20.094 15.468 -38.967 1.00 55.75 70 GLN A O 1
ATOM 564 N N . LEU A 1 71 ? 19.634 13.832 -40.444 1.00 57.06 71 LEU A N 1
ATOM 565 C CA . LEU A 1 71 ? 19.196 14.723 -41.527 1.00 57.06 71 LEU A CA 1
ATOM 566 C C . LEU A 1 71 ? 17.710 15.104 -41.425 1.00 57.06 71 LEU A C 1
ATOM 568 O O . LEU A 1 71 ? 17.349 16.184 -41.879 1.00 57.06 71 LEU A O 1
ATOM 572 N N . SER A 1 72 ? 16.851 14.270 -40.823 1.00 57.69 72 SER A N 1
ATOM 573 C CA . SER A 1 72 ? 15.428 14.597 -40.625 1.00 57.69 72 SER A CA 1
ATOM 574 C C . SER A 1 72 ? 15.152 15.542 -39.450 1.00 57.69 72 SER A C 1
ATOM 576 O O . SER A 1 72 ? 14.094 16.159 -39.431 1.00 57.69 72 SER A O 1
ATOM 578 N N . ASP A 1 73 ? 16.086 15.682 -38.502 1.00 59.72 73 ASP A N 1
ATOM 579 C CA . ASP A 1 73 ? 16.017 16.682 -37.418 1.00 59.72 73 ASP A CA 1
ATOM 580 C C . ASP A 1 73 ? 16.610 18.053 -37.817 1.00 59.72 73 ASP A C 1
ATOM 582 O O . ASP A 1 73 ? 16.508 19.020 -37.064 1.00 59.72 73 ASP A O 1
ATOM 586 N N . PHE A 1 74 ? 17.231 18.151 -38.999 1.00 55.75 74 PHE A N 1
ATOM 587 C CA . PHE A 1 74 ? 17.824 19.379 -39.554 1.00 55.75 74 PHE A CA 1
ATOM 588 C C . PHE A 1 74 ? 17.063 19.904 -40.789 1.00 55.75 74 PHE A C 1
ATOM 590 O O . PHE A 1 74 ? 17.657 20.532 -41.670 1.00 55.75 74 PHE A O 1
ATOM 597 N N . GLY A 1 75 ? 15.755 19.627 -40.855 1.00 47.12 75 GLY A N 1
ATOM 598 C CA . GLY A 1 75 ? 14.809 20.243 -41.791 1.00 47.12 75 GLY A CA 1
ATOM 599 C C . GLY A 1 75 ? 13.999 21.344 -41.127 1.00 47.12 75 GLY A C 1
ATOM 600 O O . GLY A 1 75 ? 13.255 21.008 -40.182 1.00 47.12 75 GLY A O 1
#

pLDDT: mean 79.3, std 13.31, range [47.12, 97.75]